Protein AF-A0A947CV74-F1 (afdb_monomer_lite)

Secondary structure (DSSP, 8-state):
---GGGGGGGTTSEEEEE-TTS-EEEEEEEEEESSSSS--EEEEEEEEEE-TTS-EE----SEEEE--SPP-----SS-------

Sequence (85 aa):
MPTYSKLRQMESHRVRIDYDTGAYIVGYLATVRPADGPVQLVKLTSAKVVDADGSEMSDLPAEMWVCPNVLTGFNLEEGPSGRDS

Structure (mmCIF, N/CA/C/O backbone):
data_AF-A0A947CV74-F1
#
_entry.id   AF-A0A947CV74-F1
#
loop_
_atom_site.group_PDB
_atom_site.id
_atom_site.type_symbol
_atom_site.label_atom_id
_atom_site.label_alt_id
_atom_site.label_comp_id
_atom_site.label_asym_id
_atom_site.label_entity_id
_atom_site.label_seq_id
_atom_site.pdbx_PDB_ins_code
_atom_site.Cartn_x
_atom_site.Cartn_y
_atom_site.Cartn_z
_atom_site.occupancy
_atom_site.B_iso_or_equiv
_atom_site.auth_seq_id
_atom_site.auth_comp_id
_atom_site.auth_asym_id
_atom_site.auth_atom_id
_atom_site.pdbx_PDB_model_num
ATOM 1 N N . MET A 1 1 ? -3.029 -17.194 4.198 1.00 48.38 1 MET A N 1
ATOM 2 C CA . MET A 1 1 ? -3.481 -15.793 4.343 1.00 48.38 1 MET A CA 1
ATOM 3 C C . MET A 1 1 ? -2.359 -14.981 4.966 1.00 48.38 1 MET A C 1
ATOM 5 O O . MET A 1 1 ? -1.815 -15.447 5.967 1.00 48.38 1 MET A O 1
ATOM 9 N N . PRO A 1 2 ? -1.984 -13.821 4.400 1.00 52.09 2 PRO A N 1
ATOM 10 C CA . PRO A 1 2 ? -1.022 -12.925 5.031 1.00 52.09 2 PRO A CA 1
ATOM 11 C C . PRO A 1 2 ? -1.504 -12.577 6.441 1.00 52.09 2 PRO A C 1
ATOM 13 O O . PRO A 1 2 ? -2.674 -12.274 6.663 1.00 52.09 2 PRO A O 1
ATOM 16 N N . THR A 1 3 ? -0.624 -12.693 7.428 1.00 59.16 3 THR A N 1
ATOM 17 C CA . THR A 1 3 ? -0.972 -12.415 8.821 1.00 59.16 3 THR A CA 1
ATOM 18 C C . THR A 1 3 ? -0.924 -10.904 9.062 1.00 59.16 3 THR A C 1
ATOM 20 O O . THR A 1 3 ? 0.093 -10.365 9.494 1.00 59.16 3 THR A O 1
ATOM 23 N N . TYR A 1 4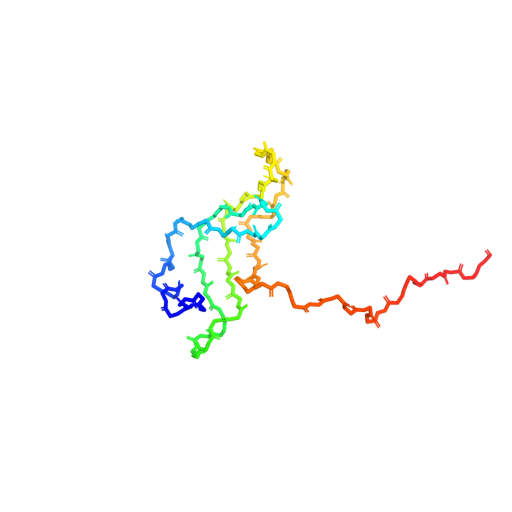 ? -2.031 -10.207 8.784 1.00 67.81 4 TYR A N 1
ATOM 24 C CA . TYR A 1 4 ? -2.155 -8.749 8.949 1.00 67.81 4 TYR A CA 1
ATOM 25 C C . TYR A 1 4 ? -1.997 -8.265 10.400 1.00 67.81 4 TYR A C 1
ATOM 27 O O . TYR A 1 4 ? -1.772 -7.078 10.629 1.00 67.81 4 TYR A O 1
ATOM 35 N N . SER A 1 5 ? -2.048 -9.166 11.390 1.00 67.00 5 SER A N 1
ATOM 36 C CA . SER A 1 5 ? -1.783 -8.822 12.794 1.00 67.00 5 SER A CA 1
ATOM 37 C C . SER A 1 5 ? -0.359 -8.306 13.024 1.00 67.00 5 SER A C 1
ATOM 39 O O . SER A 1 5 ? -0.136 -7.544 13.962 1.00 67.00 5 SER A O 1
ATOM 41 N N . LYS A 1 6 ? 0.590 -8.654 12.143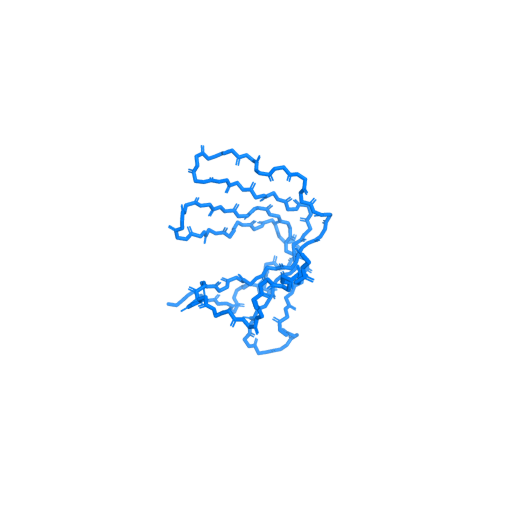 1.00 79.94 6 LYS A N 1
ATOM 42 C CA . LYS A 1 6 ? 1.966 -8.151 12.206 1.00 79.94 6 LYS A CA 1
ATOM 43 C C . LYS A 1 6 ? 2.136 -6.762 11.589 1.00 79.94 6 LYS A C 1
ATOM 45 O O . LYS A 1 6 ? 3.059 -6.066 11.988 1.00 79.94 6 LYS A O 1
ATOM 50 N N . LEU A 1 7 ? 1.254 -6.318 10.683 1.00 84.69 7 LEU A N 1
ATOM 51 C CA . LEU A 1 7 ? 1.388 -4.999 10.039 1.00 84.69 7 LEU A CA 1
ATOM 52 C C . LEU A 1 7 ? 1.351 -3.864 11.058 1.00 84.69 7 LEU A C 1
ATOM 54 O O . LEU A 1 7 ? 2.160 -2.950 10.993 1.00 84.69 7 LEU A O 1
ATOM 58 N N . ARG A 1 8 ? 0.463 -3.953 12.050 1.00 87.56 8 ARG A N 1
ATOM 59 C CA . ARG A 1 8 ? 0.379 -2.955 13.124 1.00 87.56 8 ARG A CA 1
ATOM 60 C C . ARG A 1 8 ? 1.681 -2.842 13.925 1.00 87.56 8 ARG A C 1
ATOM 62 O O . ARG A 1 8 ? 2.017 -1.771 14.403 1.00 87.56 8 ARG A O 1
ATOM 69 N N . GLN A 1 9 ? 2.427 -3.938 14.052 1.00 88.56 9 GLN A N 1
ATOM 70 C CA . GLN A 1 9 ? 3.713 -3.966 14.757 1.00 88.56 9 GLN A CA 1
ATOM 71 C C . GLN A 1 9 ? 4.858 -3.387 13.913 1.00 88.56 9 GLN A C 1
ATOM 73 O O . GLN A 1 9 ? 5.934 -3.130 14.441 1.00 88.56 9 GLN A O 1
ATOM 78 N N . MET A 1 10 ? 4.636 -3.186 12.611 1.00 90.06 10 MET A N 1
ATOM 79 C CA . MET A 1 10 ? 5.613 -2.629 11.676 1.00 90.06 10 MET A CA 1
ATOM 80 C C . MET A 1 10 ? 5.494 -1.105 11.542 1.00 90.06 10 MET A C 1
ATOM 82 O O . MET A 1 10 ? 6.192 -0.525 10.716 1.00 90.06 10 MET A O 1
ATOM 86 N N . GLU A 1 11 ? 4.630 -0.429 12.309 1.00 90.94 11 GLU A N 1
ATOM 87 C CA . GLU A 1 11 ? 4.596 1.040 12.313 1.00 90.94 11 GLU A CA 1
ATOM 88 C C . GLU A 1 11 ? 6.001 1.603 12.603 1.00 90.94 11 GLU A C 1
ATOM 90 O O . GLU A 1 11 ? 6.788 1.027 13.356 1.00 90.94 11 GLU A O 1
ATOM 95 N N . SER A 1 12 ? 6.349 2.703 11.940 1.00 92.25 12 SER A N 1
ATOM 96 C CA . SER A 1 12 ? 7.691 3.303 11.873 1.00 92.25 12 SER A CA 1
ATOM 97 C C . SER A 1 12 ? 8.793 2.450 11.219 1.00 92.25 12 SER A C 1
ATOM 99 O O . SER A 1 12 ? 9.942 2.888 11.168 1.00 92.25 12 SER A O 1
ATOM 101 N N . HIS A 1 13 ? 8.485 1.270 10.668 1.00 95.00 13 HIS A N 1
ATOM 102 C CA . HIS A 1 13 ? 9.455 0.457 9.927 1.00 95.00 13 HIS A CA 1
ATOM 103 C C . HIS A 1 13 ? 9.380 0.723 8.425 1.00 95.00 13 HIS A C 1
ATOM 105 O O . HIS A 1 13 ? 8.320 1.023 7.874 1.00 95.00 13 HIS A O 1
ATOM 111 N N . ARG A 1 14 ? 10.517 0.556 7.741 1.00 94.44 14 ARG A N 1
ATOM 112 C CA . ARG A 1 14 ? 10.553 0.508 6.279 1.00 94.44 14 ARG A CA 1
ATOM 113 C C . ARG A 1 14 ? 10.051 -0.861 5.822 1.00 94.44 14 ARG A C 1
ATOM 115 O O . ARG A 1 14 ? 10.643 -1.876 6.178 1.00 94.44 14 ARG A O 1
ATOM 122 N N . VAL A 1 15 ? 8.972 -0.887 5.051 1.00 93.31 15 VAL A N 1
ATOM 123 C CA . VAL A 1 15 ? 8.311 -2.108 4.580 1.00 93.31 15 VAL A CA 1
ATOM 124 C C . VAL A 1 15 ? 8.340 -2.186 3.061 1.00 93.31 15 VAL A C 1
ATOM 126 O O . VAL A 1 15 ? 8.423 -1.164 2.376 1.00 93.31 15 VAL A O 1
ATOM 129 N N . ARG A 1 16 ? 8.259 -3.415 2.548 1.00 92.81 16 ARG A N 1
ATOM 130 C CA . ARG A 1 16 ? 8.033 -3.720 1.138 1.00 92.81 16 ARG A CA 1
ATOM 131 C C . ARG A 1 16 ? 6.690 -4.436 1.006 1.00 92.81 16 ARG A C 1
ATOM 133 O O . ARG A 1 16 ? 6.427 -5.367 1.763 1.00 92.81 16 ARG A O 1
ATOM 140 N N . ILE A 1 17 ? 5.852 -3.967 0.089 1.00 91.31 17 ILE A N 1
ATOM 141 C CA . ILE A 1 17 ? 4.569 -4.583 -0.261 1.00 91.31 17 ILE A CA 1
ATOM 142 C C . ILE A 1 17 ? 4.707 -5.112 -1.682 1.00 91.31 17 ILE A C 1
ATOM 144 O O . ILE A 1 17 ? 4.821 -4.318 -2.613 1.00 91.31 17 ILE A O 1
ATOM 148 N N . ASP A 1 18 ? 4.735 -6.433 -1.821 1.00 90.94 18 ASP A N 1
ATOM 149 C CA . ASP A 1 18 ? 4.840 -7.127 -3.103 1.00 90.94 18 ASP A CA 1
ATOM 150 C C . ASP A 1 18 ? 3.451 -7.407 -3.691 1.00 90.94 18 ASP A C 1
ATOM 152 O O . ASP A 1 18 ? 2.559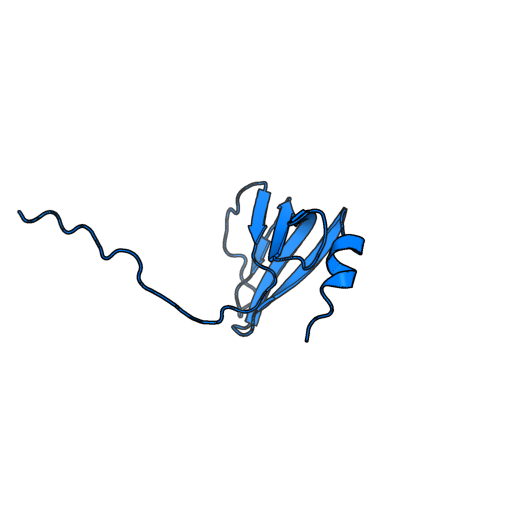 -7.884 -2.983 1.00 90.94 18 ASP A O 1
ATOM 156 N N . TYR A 1 19 ? 3.288 -7.139 -4.987 1.00 87.50 19 TYR A N 1
ATOM 157 C CA . TYR A 1 19 ? 2.092 -7.475 -5.758 1.00 87.50 19 TYR A CA 1
ATOM 158 C C . TYR A 1 19 ? 2.344 -8.689 -6.657 1.00 87.50 19 TYR A C 1
ATOM 160 O O . TYR A 1 19 ? 3.474 -8.995 -7.035 1.00 87.50 19 TYR A O 1
ATOM 168 N N . ASP A 1 20 ? 1.269 -9.380 -7.022 1.00 87.00 20 ASP A N 1
ATOM 169 C CA . ASP A 1 20 ? 1.289 -10.548 -7.909 1.00 87.00 20 ASP A CA 1
ATOM 170 C C . ASP A 1 20 ? 1.741 -10.221 -9.341 1.00 87.00 20 ASP A C 1
ATOM 172 O O . ASP A 1 20 ? 2.276 -11.088 -10.029 1.00 87.00 20 ASP A O 1
ATOM 176 N N . THR A 1 21 ? 1.607 -8.964 -9.764 1.00 87.94 21 THR A N 1
ATOM 177 C CA . THR A 1 21 ? 2.144 -8.452 -11.033 1.00 87.94 21 THR A CA 1
ATOM 178 C C . THR A 1 21 ? 3.673 -8.361 -11.065 1.00 87.94 21 THR A C 1
ATOM 180 O O . THR A 1 21 ? 4.236 -8.092 -12.122 1.00 87.94 21 THR A O 1
ATOM 183 N N . GLY A 1 22 ? 4.354 -8.549 -9.929 1.00 90.25 22 GLY A N 1
ATOM 184 C CA . GLY A 1 22 ? 5.801 -8.366 -9.777 1.00 90.25 22 GLY A CA 1
ATOM 185 C C . GLY A 1 22 ? 6.213 -6.946 -9.374 1.00 90.25 22 GLY A C 1
ATOM 186 O O . GLY A 1 22 ? 7.332 -6.751 -8.900 1.00 90.25 22 GLY A O 1
ATOM 187 N N . ALA A 1 23 ? 5.309 -5.969 -9.487 1.00 91.81 23 ALA A N 1
ATOM 188 C CA . ALA A 1 23 ? 5.525 -4.632 -8.944 1.00 91.81 23 ALA A CA 1
ATOM 189 C C . ALA A 1 23 ? 5.548 -4.656 -7.407 1.00 91.81 23 ALA A C 1
ATOM 191 O O . ALA A 1 23 ? 4.972 -5.538 -6.764 1.00 91.81 23 ALA A O 1
ATOM 192 N N . TYR A 1 24 ? 6.176 -3.657 -6.793 1.00 92.31 24 TYR A N 1
ATOM 193 C CA . TYR A 1 24 ? 6.201 -3.522 -5.340 1.00 92.31 24 TYR A CA 1
ATOM 194 C C . TYR A 1 24 ? 6.296 -2.066 -4.885 1.00 92.31 24 TYR A C 1
ATOM 196 O O . TYR A 1 24 ? 6.787 -1.192 -5.597 1.00 92.31 24 TYR A O 1
ATOM 204 N N . ILE A 1 25 ? 5.853 -1.803 -3.655 1.00 92.06 25 ILE A N 1
ATOM 205 C CA . ILE A 1 25 ? 6.028 -0.505 -2.992 1.00 92.06 25 ILE A CA 1
ATOM 206 C C . ILE A 1 25 ? 7.031 -0.650 -1.857 1.00 92.06 25 ILE A C 1
ATOM 208 O O . ILE A 1 25 ? 6.927 -1.585 -1.066 1.00 92.06 25 ILE A O 1
ATOM 212 N N . VAL A 1 26 ? 7.963 0.295 -1.728 1.00 92.56 26 VAL A N 1
ATOM 213 C CA . VAL A 1 26 ? 8.848 0.420 -0.558 1.00 92.56 26 VAL A CA 1
ATOM 214 C C . VAL A 1 26 ? 8.641 1.774 0.097 1.00 92.56 26 VAL A C 1
ATOM 216 O O . VAL A 1 26 ? 8.776 2.793 -0.567 1.00 92.56 26 VAL A O 1
ATOM 219 N N . GLY A 1 27 ? 8.392 1.807 1.404 1.00 92.56 27 GLY A N 1
ATOM 220 C CA . GLY A 1 27 ? 8.215 3.054 2.157 1.00 92.56 27 GLY A CA 1
ATOM 221 C C . 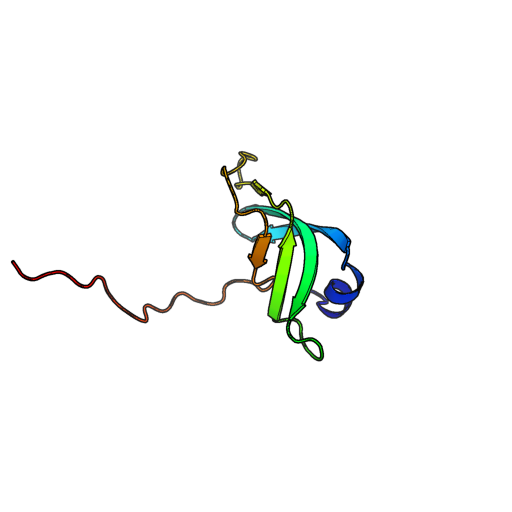GLY A 1 27 ? 8.228 2.824 3.663 1.00 92.56 27 GLY A C 1
ATOM 222 O O . GLY A 1 27 ? 8.363 1.688 4.112 1.00 92.56 27 GLY A O 1
ATOM 223 N N . TYR A 1 28 ? 8.098 3.887 4.454 1.00 94.69 28 TYR A N 1
ATOM 224 C CA . TYR A 1 28 ? 7.932 3.771 5.905 1.00 94.69 28 TYR A CA 1
ATOM 225 C C . TYR A 1 28 ? 6.456 3.630 6.255 1.00 94.69 28 TYR A C 1
ATOM 227 O O . TYR A 1 28 ? 5.645 4.455 5.841 1.00 94.69 28 TYR A O 1
ATOM 235 N N . LEU A 1 29 ? 6.101 2.606 7.029 1.00 94.75 29 LEU A N 1
ATOM 236 C CA . LEU A 1 29 ? 4.737 2.416 7.503 1.00 94.75 29 LEU A CA 1
ATOM 237 C C . LEU A 1 29 ? 4.416 3.445 8.589 1.00 94.75 29 LEU A C 1
ATOM 239 O O . LEU A 1 29 ? 4.870 3.321 9.720 1.00 94.75 29 LEU A O 1
ATOM 243 N N . ALA A 1 30 ? 3.632 4.461 8.253 1.00 95.19 30 ALA A N 1
ATOM 244 C CA . ALA A 1 30 ? 3.297 5.546 9.166 1.00 95.19 30 ALA A CA 1
ATOM 245 C C . ALA A 1 30 ? 2.170 5.163 10.132 1.00 95.19 30 ALA A C 1
ATOM 247 O O . ALA A 1 30 ? 2.244 5.462 11.318 1.00 95.19 30 ALA A O 1
ATOM 248 N N . THR A 1 31 ? 1.112 4.522 9.628 1.00 94.81 31 THR A N 1
ATOM 249 C CA . THR A 1 31 ? -0.001 4.033 10.454 1.00 94.81 31 THR A CA 1
ATOM 250 C C . THR A 1 31 ? -0.851 3.016 9.694 1.00 94.81 31 THR A C 1
ATOM 252 O O . THR A 1 31 ? -0.792 2.941 8.463 1.00 94.81 31 THR A O 1
ATOM 255 N N . VAL A 1 32 ? -1.684 2.267 10.414 1.00 93.19 32 VAL A N 1
ATOM 256 C CA . VAL A 1 32 ? -2.700 1.373 9.845 1.00 93.19 32 VAL A CA 1
ATOM 257 C C . VAL A 1 32 ? -4.130 1.830 10.175 1.00 93.19 32 VAL A C 1
ATOM 259 O O . VAL A 1 32 ? -4.390 2.527 11.165 1.00 93.19 32 VAL A O 1
ATOM 262 N N . ARG A 1 33 ? -5.094 1.431 9.340 1.00 92.56 33 ARG A N 1
ATOM 263 C CA . ARG A 1 33 ? -6.531 1.666 9.552 1.00 92.56 33 ARG A CA 1
ATOM 264 C C . ARG A 1 33 ? -7.344 0.395 9.277 1.00 92.56 33 ARG A C 1
ATOM 266 O O . ARG A 1 33 ? -7.004 -0.326 8.336 1.00 92.56 33 ARG A O 1
ATOM 273 N N . PRO A 1 34 ? -8.432 0.140 10.025 1.00 91.31 34 PRO A N 1
ATOM 274 C CA . PRO A 1 34 ? -8.867 0.827 11.251 1.00 91.31 34 PRO A CA 1
ATOM 275 C C . PRO A 1 34 ? -7.890 0.688 12.440 1.00 91.31 34 PRO A C 1
ATOM 277 O O . PRO A 1 34 ? -6.926 -0.087 12.414 1.00 91.31 34 PRO A O 1
ATOM 280 N N . ALA A 1 35 ? -8.105 1.513 13.472 1.00 85.25 35 ALA A N 1
ATOM 281 C CA . ALA A 1 35 ? -7.267 1.544 14.676 1.00 85.25 35 ALA A CA 1
ATOM 282 C C . ALA A 1 35 ? -7.318 0.220 15.460 1.00 85.25 35 ALA A C 1
ATOM 284 O O . ALA A 1 35 ? -6.336 -0.167 16.085 1.00 85.25 35 ALA A O 1
ATOM 285 N N . ASP A 1 36 ? -8.419 -0.508 15.351 1.00 83.19 36 ASP A N 1
ATOM 286 C CA . ASP A 1 36 ? -8.677 -1.814 15.933 1.00 83.19 36 ASP A CA 1
ATOM 287 C C . ASP A 1 36 ? -9.276 -2.765 14.886 1.00 83.19 36 ASP A C 1
ATOM 289 O O . ASP A 1 36 ? -9.765 -2.348 13.840 1.00 83.19 36 ASP A O 1
ATOM 293 N N . GLY A 1 37 ? -9.179 -4.073 15.129 1.00 86.00 37 GLY A N 1
ATOM 294 C CA . GLY A 1 37 ? -9.664 -5.083 14.186 1.00 86.00 37 GLY A CA 1
ATOM 295 C C . GLY A 1 37 ? -8.768 -5.299 12.951 1.00 86.00 37 GLY A C 1
ATOM 296 O O . GLY A 1 37 ? -7.569 -4.982 12.981 1.00 86.00 37 GLY A O 1
ATOM 297 N N . PRO A 1 38 ? -9.318 -5.916 11.883 1.00 85.81 38 PRO A N 1
ATOM 298 C CA . PRO A 1 38 ? -8.566 -6.274 10.682 1.00 85.81 38 PRO A CA 1
ATOM 299 C C . PRO A 1 38 ? -8.068 -5.038 9.932 1.00 85.81 38 PRO A C 1
ATOM 301 O O . PRO A 1 38 ? -8.863 -4.183 9.553 1.00 85.81 38 PRO A O 1
ATOM 304 N N . VAL A 1 39 ? -6.758 -4.964 9.682 1.00 88.06 39 VAL A N 1
ATOM 305 C CA . VAL A 1 39 ? -6.156 -3.883 8.890 1.00 88.06 39 VAL A CA 1
ATOM 306 C C . VAL A 1 39 ? -6.692 -3.933 7.460 1.00 88.06 39 VAL A C 1
ATOM 308 O O . VAL A 1 39 ? -6.631 -4.971 6.805 1.00 88.06 39 VAL A O 1
ATOM 311 N N . GLN A 1 40 ? -7.190 -2.798 6.981 1.00 89.19 40 GLN A N 1
ATOM 312 C CA . GLN A 1 40 ? -7.698 -2.621 5.620 1.00 89.19 40 GLN A CA 1
ATOM 313 C C . GLN A 1 40 ? -6.825 -1.678 4.796 1.00 89.19 40 GLN A C 1
ATOM 315 O O . GLN A 1 40 ? -6.718 -1.847 3.587 1.00 89.19 40 GLN A O 1
ATOM 320 N N . LEU A 1 41 ? -6.194 -0.698 5.447 1.00 91.94 41 LEU A N 1
ATOM 321 C CA . LEU A 1 41 ? -5.365 0.314 4.805 1.00 91.94 41 LEU A CA 1
ATOM 322 C C . LEU A 1 41 ? -4.087 0.551 5.604 1.00 91.94 41 LEU A C 1
ATOM 324 O O . LEU A 1 41 ? -4.079 0.491 6.837 1.00 91.94 41 LEU A O 1
ATOM 328 N N . VAL A 1 42 ? -3.024 0.893 4.888 1.00 93.62 42 VAL A N 1
ATOM 329 C CA . VAL A 1 42 ? -1.754 1.343 5.449 1.00 93.62 42 VAL A CA 1
ATOM 330 C C . VAL A 1 42 ? -1.376 2.693 4.859 1.00 93.62 42 VAL A C 1
ATOM 332 O O . VAL A 1 42 ? -1.550 2.922 3.665 1.00 93.62 42 VAL A O 1
ATOM 335 N N . LYS A 1 43 ? -0.866 3.593 5.695 1.00 94.75 43 LYS A N 1
ATOM 336 C CA . LYS A 1 43 ? -0.274 4.853 5.248 1.00 94.75 43 LYS A CA 1
ATOM 337 C C . LYS A 1 43 ? 1.226 4.662 5.126 1.00 94.75 43 LYS A C 1
ATOM 339 O O . LYS A 1 43 ? 1.862 4.266 6.101 1.00 94.75 43 LYS A O 1
ATOM 344 N N . LEU A 1 44 ? 1.788 4.972 3.969 1.00 94.19 44 LEU A N 1
ATOM 345 C CA . LEU A 1 44 ? 3.226 4.963 3.738 1.00 94.19 44 LEU A CA 1
ATOM 346 C C . LEU A 1 44 ? 3.739 6.391 3.576 1.00 94.19 44 LEU A C 1
ATOM 348 O O . LEU A 1 44 ? 3.086 7.202 2.923 1.00 94.19 44 LEU A O 1
ATOM 352 N N . THR A 1 45 ? 4.909 6.686 4.135 1.00 93.75 45 THR A N 1
ATOM 353 C CA . THR A 1 45 ? 5.666 7.917 3.866 1.00 93.75 45 THR A CA 1
ATOM 354 C C . THR A 1 45 ? 6.958 7.601 3.120 1.00 93.75 45 THR A C 1
ATOM 356 O O . THR A 1 45 ? 7.498 6.492 3.228 1.00 93.75 45 THR A O 1
ATOM 359 N N . SER A 1 46 ? 7.449 8.573 2.341 1.00 91.38 46 SER A N 1
ATOM 360 C CA . SER A 1 46 ? 8.664 8.427 1.517 1.00 91.38 46 SER A CA 1
ATOM 361 C C . SER A 1 46 ? 8.642 7.150 0.664 1.00 91.38 46 SER A C 1
ATOM 363 O O . SER A 1 46 ? 9.635 6.417 0.584 1.00 91.38 46 SER A O 1
ATOM 365 N N . ALA A 1 47 ? 7.469 6.852 0.105 1.00 91.44 47 ALA A N 1
ATOM 366 C CA . ALA A 1 47 ? 7.232 5.645 -0.660 1.00 91.44 47 ALA A CA 1
ATOM 367 C C . ALA A 1 47 ? 7.822 5.759 -2.072 1.00 91.44 47 ALA A C 1
ATOM 369 O O . ALA A 1 47 ? 7.899 6.844 -2.642 1.00 91.44 47 ALA A O 1
ATOM 370 N N . LYS A 1 48 ? 8.212 4.615 -2.630 1.00 91.19 48 LYS A N 1
ATOM 371 C CA . LYS A 1 48 ? 8.616 4.415 -4.024 1.00 91.19 48 LYS A CA 1
ATOM 372 C C . LYS A 1 48 ? 7.829 3.235 -4.578 1.00 91.19 48 LYS A C 1
ATOM 374 O O . LYS A 1 48 ? 7.738 2.210 -3.898 1.00 91.19 48 LYS A O 1
ATOM 379 N N . VAL A 1 49 ? 7.287 3.370 -5.782 1.00 91.56 49 VAL A N 1
ATOM 380 C CA . VAL A 1 49 ? 6.676 2.273 -6.542 1.00 91.56 49 VAL A CA 1
ATOM 381 C C . VAL A 1 49 ? 7.724 1.817 -7.537 1.00 91.56 49 VAL A C 1
ATOM 383 O O . VAL A 1 49 ? 8.331 2.634 -8.226 1.00 91.56 49 VAL A O 1
ATOM 386 N N . VAL A 1 50 ? 7.946 0.515 -7.583 1.00 92.56 50 VAL A N 1
ATOM 387 C CA . VAL A 1 5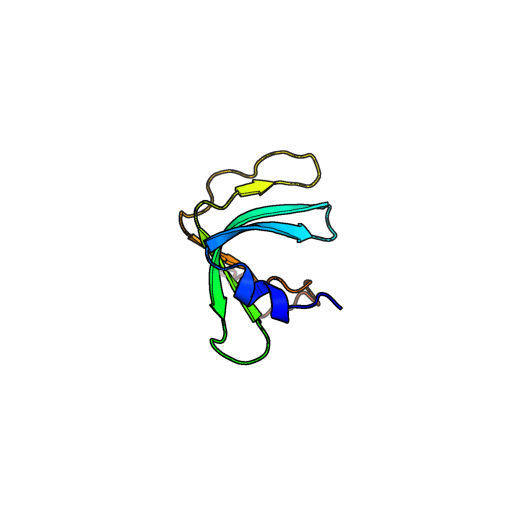0 ? 8.861 -0.113 -8.522 1.00 92.56 50 VAL A CA 1
ATOM 388 C C . VAL A 1 50 ? 8.065 -1.109 -9.350 1.00 92.56 50 VAL A C 1
ATOM 390 O O . VAL A 1 50 ? 7.282 -1.884 -8.793 1.00 92.56 50 VAL A O 1
ATOM 393 N N . ASP A 1 51 ? 8.225 -1.053 -10.668 1.00 93.50 51 ASP A N 1
ATOM 394 C CA . ASP A 1 51 ? 7.585 -2.002 -11.573 1.00 93.50 51 ASP A CA 1
ATOM 395 C C . ASP A 1 51 ? 8.244 -3.391 -11.515 1.00 93.50 51 ASP A C 1
ATOM 397 O O . ASP A 1 51 ? 9.218 -3.626 -10.794 1.00 93.50 51 ASP A O 1
ATOM 401 N N . ALA A 1 52 ? 7.673 -4.339 -12.257 1.00 94.25 52 ALA A N 1
ATOM 402 C CA . ALA A 1 52 ? 8.167 -5.712 -12.307 1.00 94.25 52 ALA A CA 1
ATOM 403 C C . ALA A 1 52 ? 9.591 -5.827 -12.886 1.00 94.25 52 ALA A C 1
ATOM 405 O O . ALA A 1 52 ? 10.301 -6.781 -12.565 1.00 94.25 52 ALA A O 1
ATOM 406 N N . ASP A 1 53 ? 10.019 -4.848 -13.686 1.00 95.44 53 ASP A N 1
ATOM 407 C CA . ASP A 1 53 ? 11.342 -4.787 -14.310 1.00 95.44 53 ASP A CA 1
ATOM 408 C C . ASP A 1 53 ? 12.376 -4.070 -13.419 1.00 95.44 53 ASP A C 1
ATOM 410 O O . ASP A 1 53 ? 13.558 -3.988 -13.760 1.00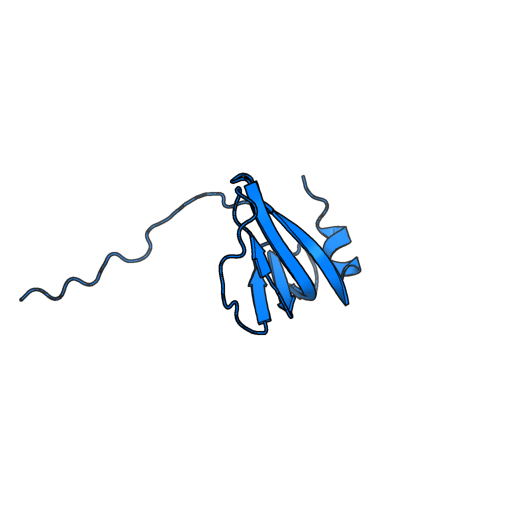 95.44 53 ASP A O 1
ATOM 414 N N . GLY A 1 54 ? 11.960 -3.580 -12.247 1.00 92.56 54 GLY A N 1
ATOM 415 C CA . GLY A 1 54 ? 12.826 -2.898 -11.291 1.00 92.56 54 GLY A CA 1
ATOM 416 C C . GLY A 1 54 ? 12.963 -1.393 -11.525 1.00 92.56 54 GLY A C 1
ATOM 417 O O . GLY A 1 54 ? 13.782 -0.755 -10.856 1.00 92.56 54 GLY A O 1
ATOM 418 N N . SER A 1 55 ? 12.178 -0.808 -12.430 1.00 92.50 55 SER A N 1
ATOM 419 C CA . SER A 1 55 ? 12.200 0.630 -12.688 1.00 92.50 55 SER A CA 1
ATOM 420 C C . SER A 1 55 ? 11.327 1.371 -11.681 1.00 92.50 55 SER A C 1
ATOM 422 O O . SER A 1 55 ? 10.193 0.986 -11.392 1.00 92.50 55 SER A O 1
ATOM 424 N N . GLU A 1 56 ? 11.860 2.460 -11.127 1.00 91.06 56 GLU A N 1
ATOM 425 C CA . GLU A 1 56 ? 11.100 3.333 -10.234 1.00 91.06 56 GLU A CA 1
ATOM 426 C C . GLU A 1 56 ? 10.074 4.126 -11.049 1.00 91.06 56 GLU A C 1
ATOM 428 O O . GLU A 1 56 ? 10.429 4.924 -11.918 1.00 91.06 56 GLU A O 1
ATOM 433 N N . MET A 1 57 ? 8.795 3.912 -10.752 1.00 83.75 57 MET A N 1
ATOM 434 C CA . MET A 1 57 ? 7.699 4.691 -11.312 1.00 83.75 57 MET A CA 1
ATOM 435 C C . MET A 1 57 ? 7.618 5.997 -10.505 1.00 83.75 57 MET A C 1
ATOM 437 O O . MET A 1 57 ? 7.272 5.991 -9.324 1.00 83.75 57 MET A O 1
ATOM 441 N N . SER A 1 58 ? 8.058 7.093 -11.122 1.00 65.56 58 SER A N 1
ATOM 442 C CA . SER A 1 58 ? 8.415 8.383 -10.508 1.00 65.56 58 SER A CA 1
ATOM 443 C C . SER A 1 58 ? 7.304 9.131 -9.741 1.00 65.56 58 SER A C 1
ATOM 445 O O . SER A 1 58 ? 6.118 8.909 -9.966 1.00 65.56 58 SER A O 1
ATOM 447 N N . ASP A 1 59 ? 7.753 10.055 -8.873 1.00 63.25 59 ASP A N 1
ATOM 448 C CA . ASP A 1 59 ? 7.051 11.063 -8.051 1.00 63.25 59 ASP A CA 1
ATOM 449 C C . ASP A 1 59 ? 5.750 10.624 -7.380 1.00 63.25 59 ASP A C 1
ATOM 451 O O . ASP A 1 59 ? 4.653 11.122 -7.647 1.00 63.25 59 ASP A O 1
ATOM 455 N N . LEU A 1 60 ? 5.895 9.729 -6.405 1.00 68.12 60 LEU A N 1
ATOM 456 C CA . LEU A 1 60 ? 4.822 9.508 -5.451 1.00 68.12 60 LEU A CA 1
ATOM 457 C C . LEU A 1 60 ? 4.698 10.690 -4.486 1.00 68.12 60 LEU A C 1
ATOM 459 O O . LEU A 1 60 ? 5.703 11.302 -4.109 1.00 68.12 60 LEU A O 1
ATOM 463 N N . PRO A 1 61 ? 3.473 10.990 -4.026 1.00 72.31 61 PRO A N 1
ATOM 464 C CA . PRO A 1 61 ? 3.263 11.959 -2.964 1.00 72.31 61 PRO A CA 1
ATOM 465 C C . PRO A 1 61 ? 4.106 11.617 -1.728 1.00 72.31 61 PRO A C 1
ATOM 467 O O . PRO A 1 61 ? 4.389 10.448 -1.455 1.00 72.31 61 PRO A O 1
ATOM 470 N N . ALA A 1 62 ? 4.446 12.632 -0.925 1.00 81.44 62 ALA A N 1
ATOM 471 C CA . ALA A 1 62 ? 5.194 12.448 0.324 1.00 81.44 62 ALA A CA 1
ATOM 472 C C . ALA A 1 62 ? 4.568 11.384 1.249 1.00 81.44 62 ALA A C 1
ATOM 474 O O . ALA A 1 62 ? 5.280 10.723 2.012 1.00 81.44 62 ALA A O 1
ATOM 475 N N . GLU A 1 63 ? 3.246 11.206 1.146 1.00 89.56 63 GLU A N 1
ATOM 476 C CA . GLU A 1 63 ? 2.477 10.185 1.839 1.00 89.56 63 GLU A CA 1
ATOM 477 C C . GLU A 1 63 ? 1.401 9.574 0.930 1.00 89.56 63 GLU A C 1
ATOM 479 O O . GLU A 1 63 ? 0.715 10.295 0.208 1.00 89.56 63 GLU A O 1
ATOM 484 N N . MET A 1 64 ? 1.185 8.261 1.017 1.00 90.94 64 MET A N 1
ATOM 485 C CA . MET A 1 64 ? 0.135 7.565 0.267 1.00 90.94 64 MET A CA 1
ATOM 486 C C . MET A 1 64 ? -0.594 6.533 1.127 1.00 90.94 64 MET A C 1
ATOM 488 O O . MET A 1 64 ? 0.001 5.914 2.011 1.00 90.94 64 MET A O 1
ATOM 492 N N . TRP A 1 65 ? -1.879 6.322 0.850 1.00 91.94 65 TRP A N 1
ATOM 493 C CA . TRP A 1 65 ? -2.639 5.205 1.408 1.00 91.94 65 TRP A CA 1
ATOM 494 C C . TRP A 1 65 ? -2.640 4.038 0.430 1.00 91.94 65 TRP A C 1
ATOM 496 O O . TRP A 1 65 ? -2.832 4.224 -0.769 1.00 91.94 65 TRP A O 1
ATOM 506 N N . VAL A 1 66 ? -2.434 2.837 0.956 1.00 90.69 66 VAL A N 1
ATOM 507 C CA . VAL A 1 66 ? -2.382 1.593 0.189 1.00 90.69 66 VAL A CA 1
ATOM 508 C C . VAL A 1 66 ? -3.286 0.568 0.858 1.00 90.69 66 VAL A C 1
ATOM 510 O O . VAL A 1 66 ? -3.282 0.431 2.083 1.00 90.69 66 VAL A O 1
ATOM 513 N N . CYS A 1 67 ? -4.033 -0.183 0.056 1.00 89.69 67 CYS A N 1
ATOM 514 C CA . CYS A 1 67 ? -4.659 -1.422 0.499 1.00 89.69 67 CYS A CA 1
ATOM 515 C C . CYS A 1 67 ? -3.581 -2.519 0.481 1.00 89.69 67 CYS A C 1
ATOM 517 O O . CYS A 1 67 ? -3.154 -2.901 -0.604 1.00 89.69 67 CYS A O 1
ATOM 519 N N . PRO A 1 68 ? -3.129 -3.061 1.628 1.00 78.94 68 PRO A N 1
ATOM 520 C CA . PRO A 1 68 ? -2.155 -4.158 1.642 1.00 78.94 68 PRO A CA 1
ATOM 521 C C . PRO A 1 68 ? -2.771 -5.497 1.188 1.00 78.94 68 PRO A C 1
ATOM 523 O O . PRO A 1 68 ? -2.101 -6.529 1.193 1.00 78.94 68 PRO A O 1
ATOM 526 N N . ASN A 1 69 ? -4.068 -5.504 0.874 1.00 76.31 69 ASN A N 1
ATOM 527 C CA . ASN A 1 69 ? -4.802 -6.670 0.411 1.00 76.31 69 ASN A CA 1
ATOM 528 C C . ASN A 1 69 ? -4.711 -6.785 -1.111 1.00 76.31 69 ASN A C 1
ATOM 530 O O . ASN A 1 69 ? -4.611 -5.783 -1.815 1.00 76.31 69 ASN A O 1
ATOM 534 N N . VAL A 1 70 ? -4.795 -8.020 -1.603 1.00 70.25 70 VAL A N 1
ATOM 535 C CA . VAL A 1 70 ? -4.830 -8.314 -3.039 1.00 70.25 70 VAL A CA 1
ATOM 536 C C . VAL A 1 70 ? -6.115 -7.749 -3.644 1.00 70.25 70 VAL A C 1
ATOM 538 O O . VAL A 1 70 ? -7.181 -7.820 -3.028 1.00 70.25 70 VAL A O 1
ATOM 541 N N . LEU A 1 71 ? -6.013 -7.207 -4.855 1.00 71.06 71 LEU A N 1
ATOM 542 C CA . LEU A 1 71 ? -7.162 -6.779 -5.640 1.00 71.06 71 LEU A CA 1
ATOM 543 C C . LEU A 1 71 ? -8.045 -7.991 -5.978 1.00 71.06 71 LEU A C 1
ATOM 545 O O . LEU A 1 71 ? -7.575 -8.957 -6.569 1.00 71.06 71 LEU A O 1
ATOM 549 N N . THR A 1 72 ? -9.327 -7.948 -5.618 1.00 74.81 72 THR A N 1
ATOM 550 C CA . THR A 1 72 ? -10.259 -9.072 -5.837 1.00 74.81 72 THR A CA 1
ATOM 551 C C . THR A 1 72 ? -11.198 -8.880 -7.027 1.00 74.81 72 THR A C 1
ATOM 553 O O . THR A 1 72 ? -11.890 -9.822 -7.408 1.00 74.81 72 THR A O 1
ATOM 556 N N . GLY A 1 73 ? -11.229 -7.691 -7.631 1.00 72.62 73 GLY A N 1
ATOM 557 C CA . GLY A 1 73 ? -12.040 -7.404 -8.808 1.00 72.62 73 GLY A CA 1
ATOM 558 C C . GLY A 1 73 ? -11.928 -5.952 -9.261 1.00 72.62 73 GLY A C 1
ATOM 559 O O . GLY A 1 73 ? -11.517 -5.082 -8.495 1.00 72.62 73 GLY A O 1
ATOM 560 N N . PHE A 1 74 ? -12.321 -5.705 -10.508 1.00 77.31 74 PHE A N 1
ATOM 561 C CA . PHE A 1 74 ? -12.540 -4.369 -11.051 1.00 77.31 74 PHE A CA 1
ATOM 562 C C . PHE A 1 74 ? -14.038 -4.195 -11.290 1.00 77.31 74 PHE A C 1
ATOM 564 O O . PHE A 1 74 ? -14.626 -4.960 -12.052 1.00 77.31 74 PHE A O 1
ATOM 571 N N . ASN A 1 75 ? -14.639 -3.193 -10.652 1.00 84.12 75 ASN A N 1
ATOM 572 C CA . ASN A 1 75 ? -16.016 -2.785 -10.908 1.00 84.12 75 ASN A CA 1
ATOM 573 C C . ASN A 1 75 ? -15.997 -1.361 -11.456 1.00 84.12 75 ASN A C 1
ATOM 575 O O . ASN A 1 75 ? -15.299 -0.494 -10.926 1.00 84.12 75 ASN A O 1
ATOM 579 N N . LEU A 1 76 ? -16.732 -1.138 -12.540 1.00 86.75 76 LEU A N 1
ATOM 580 C CA . LEU A 1 76 ? -16.923 0.190 -13.100 1.00 86.75 76 LEU A CA 1
ATOM 581 C C . LEU A 1 76 ? -18.115 0.835 -12.389 1.00 86.75 76 LEU A C 1
ATOM 583 O O . LEU A 1 76 ? -19.253 0.453 -12.643 1.00 86.75 76 LEU A O 1
ATOM 587 N N . GLU A 1 77 ? -17.850 1.788 -11.501 1.00 87.75 77 GLU A N 1
ATOM 588 C CA . GLU A 1 77 ? -18.903 2.521 -10.779 1.00 87.75 77 GLU A CA 1
ATOM 589 C C . GLU A 1 77 ? -19.459 3.690 -11.608 1.00 87.75 77 GLU A C 1
ATOM 591 O O . GLU A 1 77 ? -20.640 4.017 -11.525 1.00 87.75 77 GLU A O 1
ATOM 596 N N . GLU A 1 78 ? -18.621 4.296 -12.451 1.00 86.31 78 GLU A N 1
ATOM 597 C CA . GLU A 1 78 ? -18.993 5.394 -13.341 1.00 86.31 78 GLU A CA 1
ATOM 598 C C . GLU A 1 78 ? -18.210 5.274 -14.656 1.00 86.31 78 GLU A C 1
ATOM 600 O O . GLU A 1 78 ? -17.005 5.007 -14.659 1.00 86.31 78 GLU A O 1
ATOM 605 N N . GLY A 1 79 ? -18.903 5.423 -15.787 1.00 80.31 79 GLY A N 1
ATOM 606 C CA . GLY A 1 79 ? -18.274 5.480 -17.106 1.00 80.31 79 GLY A CA 1
ATOM 607 C C . GLY A 1 79 ? -17.721 6.877 -17.409 1.00 80.31 79 GLY A C 1
ATOM 608 O O . GLY A 1 79 ? -18.034 7.833 -16.703 1.00 80.31 79 GLY A O 1
ATOM 609 N N . PRO A 1 80 ? -16.928 7.044 -18.479 1.00 79.44 80 PRO A N 1
ATOM 610 C CA . PRO A 1 80 ? -16.522 8.371 -18.921 1.00 79.44 80 PRO A CA 1
ATOM 611 C C . PRO A 1 80 ? -17.765 9.237 -19.155 1.00 79.44 80 PRO A C 1
ATOM 613 O O . PRO A 1 80 ? -18.640 8.856 -19.936 1.00 79.44 80 PRO A O 1
ATOM 616 N N . SER A 1 81 ? -17.847 10.402 -18.511 1.00 73.75 81 SER A N 1
ATOM 617 C CA . SER A 1 81 ? -18.848 11.416 -18.841 1.00 73.75 81 SER A CA 1
ATOM 618 C C . SER A 1 81 ? -18.475 12.039 -20.186 1.00 73.75 81 SER A C 1
ATOM 620 O O . SER A 1 81 ? -17.831 13.082 -20.285 1.00 73.75 81 SER A O 1
ATOM 622 N N . GLY A 1 82 ? -18.829 11.335 -21.261 1.00 65.38 82 GLY A N 1
ATOM 623 C CA . GLY A 1 82 ? -18.785 11.872 -22.608 1.00 65.38 82 GLY A CA 1
ATOM 624 C C . GLY A 1 82 ? -19.700 13.086 -22.668 1.00 65.38 82 GLY A C 1
ATOM 625 O O . GLY A 1 82 ? -20.912 12.976 -22.501 1.00 65.38 82 GLY A O 1
ATOM 626 N N . ARG A 1 83 ? -19.107 14.260 -22.870 1.00 60.25 83 ARG A N 1
ATOM 627 C CA . ARG A 1 83 ? -19.830 15.445 -23.309 1.00 60.25 83 ARG A CA 1
ATOM 628 C C . ARG A 1 83 ? -20.339 15.125 -24.714 1.00 60.25 83 ARG A C 1
ATOM 630 O O . ARG A 1 83 ? -19.534 15.069 -25.638 1.00 60.25 83 ARG A O 1
ATOM 637 N N . ASP A 1 84 ? -21.637 14.869 -24.852 1.00 56.66 84 ASP A N 1
ATOM 638 C CA . ASP A 1 84 ? -22.297 14.920 -26.155 1.00 56.66 84 ASP A CA 1
ATOM 639 C C . ASP A 1 84 ? -22.079 16.331 -26.723 1.00 56.66 84 ASP A C 1
ATOM 641 O O . ASP A 1 84 ? -22.589 17.321 -26.187 1.00 56.66 84 ASP A O 1
ATOM 645 N N . SER A 1 85 ? -21.268 16.427 -27.773 1.00 50.34 85 SER A N 1
ATOM 646 C CA . SER A 1 85 ? -21.171 17.589 -28.660 1.00 50.34 85 SER A CA 1
ATOM 647 C C . SER A 1 85 ? -20.689 17.154 -30.029 1.00 50.34 85 SER A C 1
ATOM 649 O O . SER A 1 85 ? -19.682 16.410 -30.055 1.00 50.34 85 SER A O 1
#

Foldseek 3Di:
DPPQVCVQVQAQHWDWQAAPQQKIKTFHFPHFPPPDDGTQKTKGAPMWIAGNVRDTPDDDDRIDIDGSDYDPDDDPPDDPPDDDD

pLDDT: mean 84.23, std 11.7, range [48.38, 95.44]

Radius of gyration: 15.56 Å; chains: 1; bounding box: 35×33×45 Å